Protein AF-A0A536TAB7-F1 (afdb_monomer_lite)

Structure (mmCIF, N/CA/C/O backbone):
data_AF-A0A536TAB7-F1
#
_entry.id   AF-A0A536TAB7-F1
#
loop_
_atom_site.group_PDB
_atom_site.id
_atom_site.type_symbol
_atom_site.label_atom_id
_atom_site.label_alt_id
_atom_site.label_comp_id
_atom_site.label_asym_id
_atom_site.label_entity_id
_atom_site.label_seq_id
_atom_site.pdbx_PDB_ins_code
_atom_site.Cartn_x
_atom_site.Cartn_y
_atom_site.Cartn_z
_atom_site.occupancy
_atom_site.B_iso_or_equiv
_atom_site.auth_seq_id
_atom_site.auth_comp_id
_atom_site.auth_asym_id
_atom_site.auth_atom_id
_atom_site.pdbx_PDB_model_num
ATOM 1 N N . MET A 1 1 ? -16.135 1.372 33.248 1.00 72.31 1 MET A N 1
ATOM 2 C CA . MET A 1 1 ? -14.721 1.548 32.849 1.00 72.31 1 MET A CA 1
ATOM 3 C C . MET A 1 1 ? -14.146 0.314 32.152 1.00 72.31 1 MET A C 1
ATOM 5 O O . MET A 1 1 ? -13.747 0.424 31.008 1.00 72.31 1 MET A O 1
ATOM 9 N N . TRP A 1 2 ? -14.158 -0.876 32.763 1.00 91.12 2 TRP A N 1
ATOM 10 C CA . TRP A 1 2 ? -13.678 -2.112 32.108 1.00 91.12 2 TRP A CA 1
ATOM 11 C C . TRP A 1 2 ? -14.365 -2.404 30.763 1.00 91.12 2 TRP A C 1
ATOM 13 O O . TRP A 1 2 ? -13.708 -2.661 29.763 1.00 91.12 2 TRP A O 1
ATOM 23 N N . LYS A 1 3 ? -15.700 -2.305 30.722 1.00 91.31 3 LYS A N 1
ATOM 24 C CA . LYS A 1 3 ? -16.501 -2.669 29.539 1.00 91.31 3 LYS A CA 1
ATOM 25 C C . LYS A 1 3 ? -16.157 -1.790 28.331 1.00 91.31 3 LYS A C 1
ATOM 27 O O . LYS A 1 3 ? -16.067 -2.288 27.219 1.00 91.31 3 LYS A O 1
ATOM 32 N N . THR A 1 4 ? -15.914 -0.500 28.562 1.00 92.19 4 THR A N 1
ATOM 33 C CA . THR A 1 4 ? -15.528 0.459 27.518 1.00 92.19 4 THR A CA 1
ATOM 34 C C . THR A 1 4 ? -14.101 0.226 27.025 1.00 92.19 4 THR A C 1
ATOM 36 O O . THR A 1 4 ? -13.861 0.309 25.827 1.00 92.19 4 THR A O 1
ATOM 39 N N . ILE A 1 5 ? -13.174 -0.137 27.917 1.00 95.19 5 ILE A N 1
ATOM 40 C CA . ILE A 1 5 ? -11.799 -0.511 27.541 1.00 95.19 5 ILE A CA 1
ATOM 41 C C . ILE A 1 5 ? -11.806 -1.772 26.669 1.00 95.19 5 ILE A C 1
ATOM 43 O O . ILE A 1 5 ? -11.135 -1.819 25.642 1.00 95.19 5 ILE A O 1
ATOM 47 N N . LEU A 1 6 ? -12.608 -2.771 27.040 1.00 95.88 6 LEU A N 1
ATOM 48 C CA . LEU A 1 6 ? -12.705 -4.036 26.313 1.00 95.88 6 LEU A CA 1
ATOM 49 C C . LEU A 1 6 ? -13.286 -3.841 24.903 1.00 95.88 6 LEU A C 1
ATOM 51 O O . LEU A 1 6 ? -12.759 -4.387 23.938 1.00 95.88 6 LEU A O 1
ATOM 55 N N . PHE A 1 7 ? -14.304 -2.984 24.768 1.00 95.75 7 PHE A N 1
ATOM 56 C CA . PHE A 1 7 ? -14.833 -2.580 23.462 1.00 95.75 7 PHE A CA 1
ATOM 57 C C . PHE A 1 7 ? -13.796 -1.842 22.602 1.00 95.75 7 PHE A C 1
ATOM 59 O O . PHE A 1 7 ? -13.687 -2.129 21.412 1.00 95.75 7 PHE A O 1
ATOM 66 N N . GLY A 1 8 ? -13.019 -0.928 23.192 1.00 95.38 8 GLY A N 1
ATOM 67 C CA . GLY A 1 8 ? -11.963 -0.201 22.478 1.00 95.38 8 GLY A CA 1
ATOM 68 C C . GLY A 1 8 ? -10.821 -1.101 21.993 1.00 95.38 8 GLY A C 1
ATOM 69 O O . GLY A 1 8 ? -10.320 -0.932 20.887 1.00 95.38 8 GLY A O 1
ATOM 70 N N . LEU A 1 9 ? -10.431 -2.102 22.784 1.00 94.62 9 LEU A N 1
ATOM 71 C CA . LEU A 1 9 ? -9.437 -3.097 22.367 1.00 94.62 9 LEU A CA 1
ATOM 72 C C . LEU A 1 9 ? -9.942 -3.961 21.207 1.00 94.62 9 LEU A C 1
ATOM 74 O O . LEU A 1 9 ? -9.201 -4.227 20.261 1.00 94.62 9 LEU A O 1
ATOM 78 N N . MET A 1 10 ? -11.211 -4.370 21.252 1.00 93.69 10 MET A N 1
ATOM 79 C CA . MET A 1 10 ? -11.800 -5.218 20.217 1.00 93.69 10 MET A CA 1
ATOM 80 C C . MET A 1 10 ? -11.951 -4.480 18.878 1.00 93.69 10 MET A C 1
ATOM 82 O O . MET A 1 10 ? -11.708 -5.065 17.819 1.00 93.69 10 MET A O 1
ATOM 86 N N . SER A 1 11 ? -12.286 -3.185 18.903 1.00 92.00 11 SER A N 1
ATOM 87 C CA . SER A 1 11 ? -12.353 -2.369 17.685 1.00 92.00 11 SER A CA 1
ATOM 88 C C . SER A 1 11 ? -10.974 -2.166 17.049 1.00 92.00 11 SER A C 1
ATOM 90 O O . SER A 1 11 ? -10.828 -2.361 15.843 1.00 92.00 11 SER A O 1
ATOM 92 N N . LEU A 1 12 ? -9.943 -1.868 17.847 1.00 90.62 12 LEU A N 1
ATOM 93 C CA . LEU A 1 12 ? -8.565 -1.724 17.360 1.00 90.62 12 LEU A CA 1
ATOM 94 C C . LEU A 1 12 ? -8.020 -3.021 16.753 1.00 90.62 12 LEU A C 1
ATOM 96 O O . LEU A 1 12 ? -7.417 -2.986 15.681 1.00 90.62 12 LEU A O 1
ATOM 100 N N . ALA A 1 13 ? -8.277 -4.167 17.389 1.00 88.62 13 ALA A N 1
ATOM 101 C CA . ALA A 1 13 ? -7.882 -5.468 16.853 1.00 88.62 13 ALA A CA 1
ATOM 102 C C . ALA A 1 13 ? -8.526 -5.738 15.481 1.00 88.62 13 ALA A C 1
ATOM 104 O O . ALA A 1 13 ? -7.855 -6.185 14.554 1.00 88.62 13 ALA A O 1
ATOM 105 N N . SER A 1 14 ? -9.807 -5.396 15.324 1.00 86.25 14 SER A N 1
ATOM 106 C CA . SER A 1 14 ? -10.549 -5.584 14.069 1.00 86.25 14 SER A CA 1
ATOM 107 C C . SER A 1 14 ? -9.976 -4.743 12.920 1.00 86.25 14 SER A C 1
ATOM 109 O O . SER A 1 14 ? -9.857 -5.220 11.787 1.00 86.25 14 SER A O 1
ATOM 111 N N . ILE A 1 15 ? -9.574 -3.502 13.215 1.00 85.88 15 ILE A N 1
ATOM 112 C CA . ILE A 1 15 ? -8.924 -2.607 12.248 1.00 85.88 15 ILE A CA 1
ATOM 113 C C . ILE A 1 15 ? -7.539 -3.142 11.874 1.00 85.88 15 ILE A C 1
ATOM 115 O O . ILE A 1 15 ? -7.220 -3.201 10.690 1.00 85.88 15 ILE A O 1
ATOM 119 N N . ALA A 1 16 ? -6.740 -3.576 12.852 1.00 85.25 16 ALA A N 1
ATOM 120 C CA . ALA A 1 16 ? -5.408 -4.122 12.603 1.00 85.25 16 ALA A CA 1
ATOM 121 C C . ALA A 1 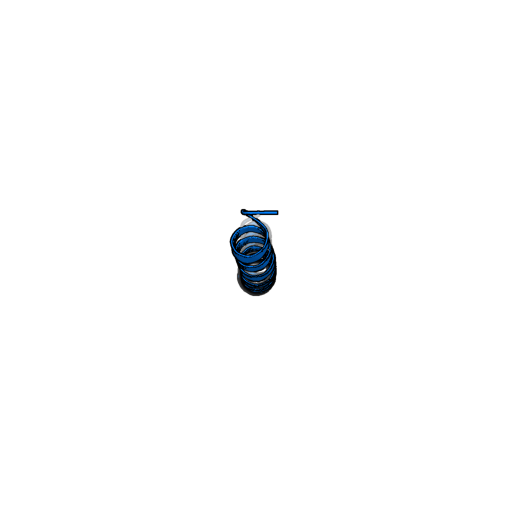16 ? -5.451 -5.374 11.709 1.00 85.25 16 ALA A C 1
ATOM 123 O O . ALA A 1 16 ? -4.707 -5.451 10.736 1.00 85.25 16 ALA A O 1
ATOM 124 N N . LEU A 1 17 ? -6.369 -6.315 11.970 1.00 80.69 17 LEU A N 1
ATOM 125 C CA . LEU A 1 17 ? -6.550 -7.505 11.127 1.00 80.69 17 LEU A CA 1
ATOM 126 C C . LEU A 1 17 ? -6.965 -7.144 9.693 1.00 80.69 17 LEU A C 1
ATOM 128 O O . LEU A 1 17 ? -6.463 -7.729 8.734 1.00 80.69 17 LEU A O 1
ATOM 132 N N . SER A 1 18 ? -7.867 -6.172 9.539 1.00 79.94 18 SER A N 1
ATOM 133 C CA . SER A 1 18 ? -8.306 -5.705 8.217 1.00 79.94 18 SER A CA 1
ATOM 134 C C . SER A 1 18 ? -7.173 -4.999 7.466 1.00 79.94 18 SER A C 1
ATOM 136 O O . SER A 1 18 ? -7.004 -5.197 6.265 1.00 79.94 18 SER A O 1
ATOM 138 N N . ALA A 1 19 ? -6.351 -4.223 8.177 1.00 75.88 19 ALA A N 1
ATOM 139 C CA . ALA A 1 19 ? -5.194 -3.538 7.616 1.00 75.88 19 ALA A CA 1
ATOM 140 C C . ALA A 1 19 ? -4.111 -4.516 7.142 1.00 75.88 19 ALA A C 1
ATOM 142 O O . ALA A 1 19 ? -3.551 -4.300 6.072 1.00 75.88 19 ALA A O 1
ATOM 143 N N . CYS A 1 20 ? -3.846 -5.606 7.870 1.00 76.62 20 CYS A N 1
ATOM 144 C CA . CYS A 1 20 ? -2.869 -6.611 7.443 1.00 76.62 20 CYS A CA 1
ATOM 145 C C . CYS A 1 20 ? -3.205 -7.201 6.063 1.00 76.62 20 CYS A C 1
ATOM 147 O O . CYS A 1 20 ? -2.322 -7.310 5.216 1.00 76.62 20 CYS A O 1
ATOM 149 N N . ASN A 1 21 ? -4.480 -7.509 5.806 1.00 77.75 21 ASN A N 1
ATOM 150 C CA . ASN A 1 21 ? -4.907 -8.057 4.516 1.00 77.75 21 ASN A CA 1
ATOM 151 C C . ASN A 1 21 ? -4.801 -7.027 3.369 1.00 77.75 21 ASN A C 1
ATOM 153 O O . ASN A 1 21 ? -4.411 -7.382 2.259 1.00 77.75 21 ASN A O 1
ATOM 157 N N . THR A 1 22 ? -5.085 -5.745 3.625 1.00 83.50 22 THR A N 1
ATOM 158 C CA . THR A 1 22 ? -4.961 -4.666 2.622 1.00 83.50 22 THR A CA 1
ATOM 159 C C . THR A 1 22 ? -3.505 -4.307 2.320 1.00 83.50 22 THR A C 1
ATOM 161 O O . THR A 1 22 ? -3.133 -4.122 1.162 1.00 83.50 22 THR A O 1
ATOM 164 N N . ILE A 1 23 ? -2.669 -4.212 3.357 1.00 87.62 23 ILE A N 1
ATOM 165 C CA . ILE A 1 23 ? -1.248 -3.868 3.225 1.00 87.62 23 ILE A CA 1
ATOM 166 C C . ILE A 1 23 ? -0.491 -4.987 2.502 1.00 87.62 23 ILE A C 1
ATOM 168 O O . ILE A 1 23 ? 0.388 -4.691 1.695 1.00 87.62 23 ILE A O 1
ATOM 172 N N . GLU A 1 24 ? -0.846 -6.256 2.727 1.00 87.69 24 GLU A N 1
ATOM 173 C CA . GLU A 1 24 ? -0.248 -7.367 1.981 1.00 87.69 24 GLU A CA 1
ATOM 174 C C . GLU A 1 24 ? -0.547 -7.266 0.477 1.00 87.69 24 GLU A C 1
ATOM 176 O O . GLU A 1 24 ? 0.370 -7.403 -0.335 1.00 87.69 24 GLU A O 1
ATOM 181 N N . GLY A 1 25 ? -1.799 -6.981 0.101 1.00 88.25 25 GLY A N 1
ATOM 182 C CA . GLY A 1 25 ? -2.181 -6.761 -1.298 1.00 88.25 25 GLY A CA 1
ATOM 183 C C . GLY A 1 25 ? -1.385 -5.622 -1.936 1.00 88.25 25 GLY A C 1
ATOM 184 O O . GLY A 1 25 ? -0.708 -5.830 -2.941 1.00 88.25 25 GLY A O 1
ATOM 185 N N . ALA A 1 26 ? -1.352 -4.457 -1.281 1.00 90.88 26 ALA A N 1
ATOM 186 C CA . ALA A 1 26 ? -0.561 -3.316 -1.742 1.00 90.88 26 ALA A CA 1
ATOM 187 C C . ALA A 1 26 ? 0.938 -3.653 -1.876 1.00 90.88 26 ALA A C 1
ATOM 189 O O . ALA A 1 26 ? 1.590 -3.245 -2.836 1.00 90.88 26 ALA A O 1
ATOM 190 N N . GLY A 1 27 ? 1.494 -4.436 -0.946 1.00 91.00 27 GLY A N 1
ATOM 191 C CA . GLY A 1 27 ? 2.881 -4.899 -1.006 1.00 91.00 27 GLY A CA 1
ATOM 192 C C . GLY A 1 27 ? 3.164 -5.806 -2.208 1.00 91.00 27 GLY A C 1
ATOM 193 O O . GLY A 1 27 ? 4.214 -5.671 -2.844 1.00 91.00 27 GLY A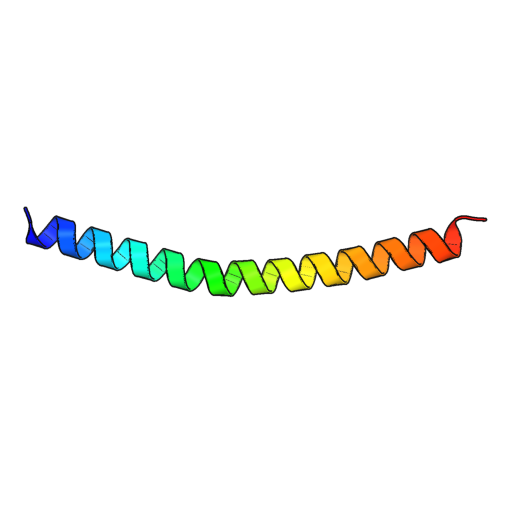 O 1
ATOM 194 N N . ARG A 1 28 ? 2.230 -6.704 -2.555 1.00 95.38 28 ARG A N 1
ATOM 195 C CA . ARG A 1 28 ? 2.329 -7.560 -3.751 1.00 95.38 28 ARG A CA 1
ATOM 196 C C . ARG A 1 28 ? 2.331 -6.726 -5.031 1.00 95.38 28 ARG A C 1
ATOM 198 O O . ARG A 1 28 ? 3.184 -6.968 -5.885 1.00 95.38 28 ARG A O 1
ATOM 205 N N . ASP A 1 29 ? 1.454 -5.730 -5.125 1.00 96.31 29 ASP A N 1
ATOM 206 C CA . ASP A 1 29 ? 1.349 -4.848 -6.293 1.00 96.31 29 ASP A CA 1
ATOM 207 C C . ASP A 1 29 ? 2.616 -4.003 -6.474 1.00 96.31 29 ASP A C 1
ATOM 209 O O . ASP A 1 29 ? 3.206 -3.983 -7.556 1.00 96.31 29 ASP A O 1
ATOM 213 N N . VAL A 1 30 ? 3.112 -3.388 -5.393 1.00 96.81 30 VAL A N 1
ATOM 214 C CA . VAL A 1 30 ? 4.381 -2.638 -5.401 1.00 96.81 30 VAL A CA 1
ATOM 215 C C . VAL A 1 30 ? 5.550 -3.539 -5.808 1.00 96.81 30 VAL A C 1
ATOM 217 O O . VAL A 1 30 ? 6.400 -3.136 -6.601 1.00 96.81 30 VAL A O 1
ATOM 220 N N . SER A 1 31 ? 5.587 -4.777 -5.312 1.00 97.50 31 SER A N 1
ATOM 221 C CA . SER A 1 31 ? 6.640 -5.739 -5.658 1.00 97.50 31 SER A CA 1
ATOM 222 C C . SER A 1 31 ? 6.563 -6.206 -7.115 1.00 97.50 31 SER A C 1
ATOM 224 O O . SER A 1 31 ? 7.589 -6.520 -7.715 1.00 97.50 31 SER A O 1
AT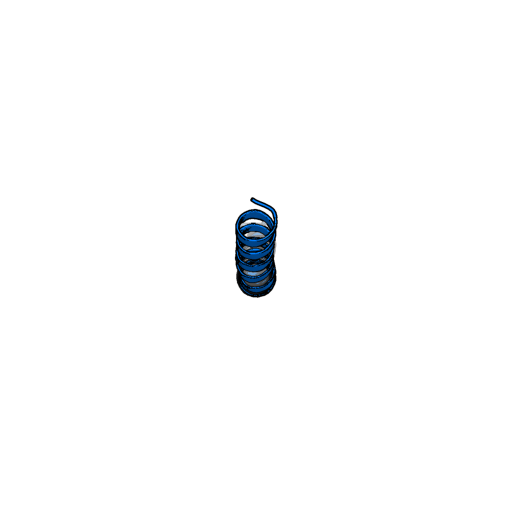OM 226 N N . ALA A 1 32 ? 5.365 -6.311 -7.695 1.00 98.00 32 ALA A N 1
ATOM 227 C CA . ALA A 1 32 ? 5.185 -6.611 -9.115 1.00 98.00 32 ALA A CA 1
ATOM 228 C C . ALA A 1 32 ? 5.662 -5.441 -9.985 1.00 98.00 32 ALA A C 1
ATOM 230 O O . ALA A 1 32 ? 6.534 -5.635 -10.827 1.00 98.00 32 ALA A O 1
ATOM 231 N N . ALA A 1 33 ? 5.197 -4.225 -9.694 1.00 97.50 33 ALA A N 1
ATOM 232 C CA . ALA A 1 33 ? 5.618 -3.021 -10.405 1.00 97.50 33 ALA A CA 1
ATOM 233 C C . ALA A 1 33 ? 7.139 -2.792 -10.320 1.00 97.50 33 ALA A C 1
ATOM 235 O O . ALA A 1 33 ? 7.789 -2.493 -11.318 1.00 97.50 33 ALA A O 1
ATOM 236 N N . GLY A 1 34 ? 7.735 -2.982 -9.139 1.00 97.50 34 GLY A N 1
ATOM 237 C CA . GLY A 1 34 ? 9.180 -2.847 -8.950 1.00 97.50 34 GLY A CA 1
ATOM 238 C C . GLY A 1 34 ? 9.996 -3.869 -9.747 1.00 97.50 34 GLY A C 1
ATOM 239 O O . GLY A 1 34 ? 11.079 -3.535 -10.234 1.00 97.50 34 GLY A O 1
ATOM 240 N N . ARG A 1 35 ? 9.481 -5.097 -9.912 1.00 97.94 35 ARG A N 1
ATOM 241 C CA . ARG A 1 35 ? 10.096 -6.108 -10.783 1.00 97.94 35 ARG A CA 1
ATOM 242 C C . ARG A 1 35 ? 10.070 -5.652 -12.236 1.00 97.94 35 ARG A C 1
ATOM 244 O O . ARG A 1 35 ? 11.142 -5.597 -12.821 1.00 97.94 35 ARG A O 1
ATOM 251 N N . GLU A 1 36 ? 8.913 -5.240 -12.749 1.00 97.50 36 GLU A N 1
ATOM 252 C CA . GLU A 1 36 ? 8.755 -4.733 -14.122 1.00 97.50 36 GLU A CA 1
ATOM 253 C C . GLU A 1 36 ? 9.775 -3.624 -14.434 1.00 97.50 36 GLU A C 1
ATOM 255 O O . GLU A 1 36 ? 10.592 -3.745 -15.341 1.00 97.50 36 GLU A O 1
ATOM 260 N N . VAL A 1 37 ? 9.823 -2.585 -13.590 1.00 97.00 37 VAL A N 1
ATOM 261 C CA . VAL A 1 37 ? 10.762 -1.461 -13.746 1.00 97.00 37 VAL A CA 1
ATOM 262 C C . VAL A 1 37 ? 12.220 -1.927 -13.715 1.00 97.00 37 VAL A C 1
ATOM 264 O O . VAL A 1 37 ? 13.055 -1.421 -14.465 1.00 97.00 37 VAL A O 1
ATOM 267 N N . SER A 1 38 ? 12.551 -2.884 -12.845 1.00 97.00 38 SER A N 1
ATOM 268 C CA . SER A 1 38 ? 13.913 -3.420 -12.740 1.00 97.00 38 SER A CA 1
ATOM 269 C C . SER A 1 38 ? 14.318 -4.225 -13.975 1.00 97.00 38 SER A C 1
ATOM 271 O O . SER A 1 38 ? 15.494 -4.214 -14.346 1.00 97.00 38 SER A O 1
ATOM 273 N N . GLU A 1 39 ? 13.376 -4.935 -14.595 1.00 96.75 39 GLU A N 1
ATOM 274 C CA . GLU A 1 39 ? 13.615 -5.682 -15.829 1.00 96.75 39 GLU A CA 1
ATOM 275 C C . GLU A 1 39 ? 13.815 -4.748 -17.016 1.00 96.75 39 GLU A C 1
ATOM 277 O O . GLU A 1 39 ? 14.840 -4.863 -17.687 1.00 96.75 39 GLU A O 1
ATOM 282 N N . GLU A 1 40 ? 12.941 -3.759 -17.183 1.00 96.31 40 GLU A N 1
ATOM 283 C CA . GLU A 1 40 ? 13.070 -2.714 -18.205 1.00 96.31 40 GLU A CA 1
ATOM 284 C C . GLU A 1 40 ? 14.409 -1.972 -18.085 1.00 96.31 40 GLU A C 1
ATOM 286 O O . GLU A 1 40 ? 15.176 -1.8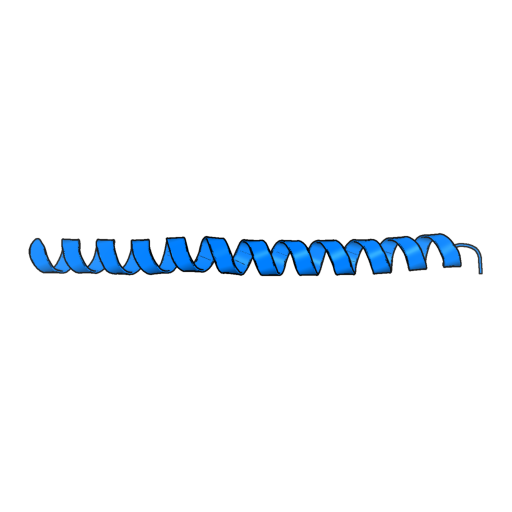41 -19.042 1.00 96.31 40 GLU A O 1
ATOM 291 N N . ALA A 1 41 ? 14.778 -1.562 -16.867 1.00 95.56 41 ALA A N 1
ATOM 292 C CA . ALA A 1 41 ? 16.063 -0.913 -16.618 1.00 95.56 41 ALA A CA 1
ATOM 293 C C . ALA A 1 41 ? 17.264 -1.825 -16.926 1.00 95.56 41 ALA A C 1
ATOM 295 O O . ALA A 1 41 ? 18.337 -1.341 -17.292 1.00 95.56 41 ALA A O 1
ATOM 296 N N . ARG A 1 42 ? 17.124 -3.146 -16.757 1.00 9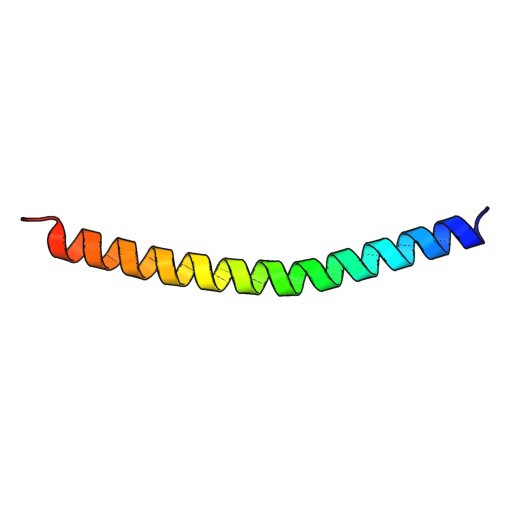4.88 42 ARG A N 1
ATOM 297 C CA . ARG A 1 42 ? 18.165 -4.127 -17.096 1.00 94.88 42 ARG A CA 1
ATOM 298 C C . ARG A 1 42 ? 18.279 -4.309 -18.606 1.00 94.88 42 ARG A C 1
ATOM 300 O O . ARG A 1 42 ? 19.405 -4.380 -19.097 1.00 94.88 42 ARG A O 1
ATOM 307 N N . GLU A 1 43 ? 17.156 -4.373 -19.310 1.00 95.38 43 GLU A N 1
ATOM 308 C CA . GLU A 1 43 ? 17.093 -4.516 -20.766 1.00 95.38 43 GLU A CA 1
ATOM 309 C C . GLU A 1 43 ? 17.682 -3.292 -21.475 1.00 95.38 43 GLU A C 1
ATOM 311 O O . GLU A 1 43 ? 18.509 -3.425 -22.379 1.00 95.38 43 GLU A O 1
ATOM 316 N N . HIS A 1 44 ? 17.377 -2.095 -20.975 1.00 92.81 44 HIS A N 1
ATOM 317 C CA . HIS A 1 44 ? 17.821 -0.838 -21.573 1.00 92.81 44 HIS A CA 1
ATOM 318 C C . HIS A 1 44 ? 19.144 -0.283 -21.021 1.00 92.81 44 HIS A C 1
ATOM 320 O O . HIS A 1 44 ? 19.608 0.757 -21.478 1.00 92.81 44 HIS A O 1
ATOM 326 N N . ARG A 1 45 ? 19.816 -0.983 -20.094 1.00 85.81 45 ARG A N 1
ATOM 327 C CA . ARG A 1 45 ? 21.063 -0.540 -19.426 1.00 85.81 45 ARG A CA 1
ATOM 328 C C . ARG A 1 45 ? 22.212 -0.151 -20.375 1.00 85.81 45 ARG A C 1
ATOM 330 O O . ARG A 1 45 ? 23.156 0.500 -19.933 1.00 85.81 45 ARG A O 1
ATOM 337 N N . ARG A 1 46 ? 22.210 -0.641 -21.619 1.00 79.25 46 ARG A N 1
ATOM 338 C CA . ARG A 1 46 ? 23.315 -0.477 -22.583 1.00 79.25 46 ARG A CA 1
ATOM 339 C C . ARG A 1 46 ? 22.984 0.387 -23.807 1.00 79.25 46 ARG A C 1
ATOM 341 O O . ARG A 1 46 ? 23.811 0.427 -24.717 1.00 79.25 46 ARG A O 1
ATOM 348 N N . TYR A 1 47 ? 21.825 1.041 -23.830 1.00 56.19 47 TYR A N 1
ATOM 349 C CA . TYR A 1 47 ? 21.602 2.198 -24.705 1.00 56.19 47 TYR A CA 1
ATOM 350 C C . TYR A 1 47 ? 22.227 3.446 -24.078 1.00 56.19 47 TYR A C 1
ATOM 352 O O . TYR A 1 47 ? 22.707 4.299 -24.854 1.00 5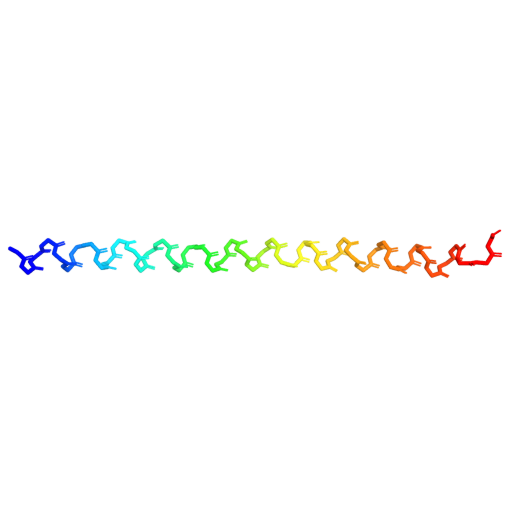6.19 47 TYR A O 1
#

Radius of gyration: 20.48 Å; chains: 1; bounding box: 40×10×58 Å

Secondary structure (DSSP, 8-state):
-HHHHHHHHHHHHHHHHHHHHHHHHHHHHHHHHHHHHHHHHHHSTT-

Foldseek 3Di:
DVVVVVVVVVVVVVVVVVVVVVVVVVVVVVVVVVVVVVVVCVVPVPD

pLDDT: mean 89.94, std 8.42, range [56.19, 98.0]

Sequence (47 aa):
MWKTILFGLMSLASIALSACNTIEGAGRDVSAAGREVSEEAREHRRY